Protein AF-A0A392MW64-F1 (afdb_monomer)

Sequence (154 aa):
MSSFEIVGFTSTEKTFNVGDTTLMNNVAEVFPTTAALVCRFHVKKNVTTKCKLYCKVKDGEKVKQTDVWKNVMNSVEDVLDSPNEEAYVDVVVQFRKVCKKWPRFFSYVEETVLDTDKERVGNVWTDKFMHMGNITTNRAESSHGELKKILVRR

Secondary structure (DSSP, 8-state):
----------SSS-EEE---HHHHHHHHHH-TT-EEEPPHHHHHHHHHHHHHHH-PPPTT--S-HHHHHHHHHHHHHHHHT-SSHHHHHHHHHHHHHHGGG-HHHHHHHIIIIIITTHHHHSHHHHTTS--TT----HHHHHHHHHHHHHHS--

pLDDT: mean 74.95, std 20.6, range [25.34, 97.0]

InterPro domains:
  IPR052579 Zinc finger SWIM domain-containing protein [PTHR31569] (21-151)

Nearest PDB structures (foldseek):
  5d92-assembly2_B  TM=2.514E-01  e=7.033E+00  Archaeoglobus fulgidus DSM 4304
  5d92-assembly1_A  TM=2.517E-01  e=9.480E+00  Archaeoglobus fulgidus DSM 4304

Mean predicted aligned error: 11.79 Å

Organism: NCBI:txid97028

Foldseek 3Di:
DPDDDAQDDDPPAREGADPDPVVVVVCCVVRVRYQHAHQPVVVLVVLLVVCLVQVDDDPPDPDDSVVLSVVLSVLVVQLQAQQAPVSNVVSLVVSCVSCVVRVVSVVCCCVPPVPPHVLRRHCNNPVVDPCVPRRHCVVVVVVVVVVCVVVVPD

Structure (mmCIF, N/CA/C/O backbone):
data_AF-A0A392MW64-F1
#
_entry.id   AF-A0A392MW64-F1
#
loop_
_atom_site.group_PDB
_atom_site.id
_atom_site.type_symbol
_atom_site.label_atom_id
_atom_site.label_alt_id
_atom_site.label_comp_id
_atom_site.label_asym_id
_atom_site.label_entity_id
_atom_site.label_seq_id
_atom_site.pdbx_PDB_ins_code
_atom_site.Cartn_x
_atom_site.Cartn_y
_atom_site.Cartn_z
_atom_site.occupancy
_atom_site.B_iso_or_equiv
_atom_site.auth_seq_id
_atom_site.auth_comp_id
_atom_site.auth_asym_id
_atom_site.auth_atom_id
_atom_site.pdbx_PDB_model_num
ATO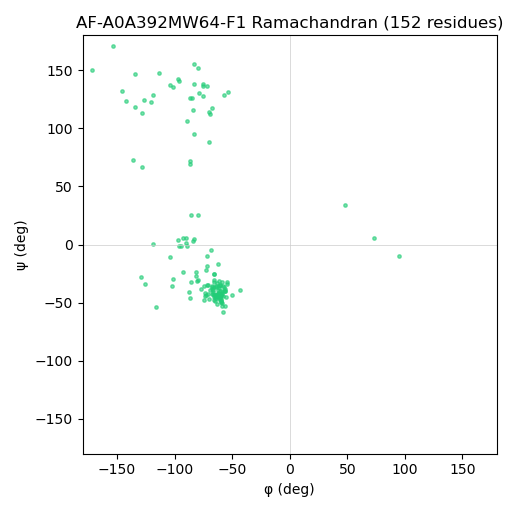M 1 N N . MET A 1 1 ? -11.658 11.240 -22.421 1.00 25.34 1 MET A N 1
ATOM 2 C CA . MET A 1 1 ? -10.424 11.096 -23.220 1.00 25.34 1 MET A CA 1
ATOM 3 C C . MET A 1 1 ? -9.298 10.732 -22.273 1.00 25.34 1 MET A C 1
ATOM 5 O O . MET A 1 1 ? -8.987 11.530 -21.396 1.00 25.34 1 MET A O 1
ATOM 9 N N . SER A 1 2 ? -8.798 9.501 -22.385 1.00 27.06 2 SER A N 1
ATOM 10 C CA . SER A 1 2 ? -7.570 9.057 -21.720 1.00 27.06 2 SER A CA 1
ATOM 11 C C . SER A 1 2 ? -6.413 9.788 -22.405 1.00 27.06 2 SER A C 1
ATOM 13 O O . SER A 1 2 ? -6.225 9.628 -23.610 1.00 27.06 2 SER A O 1
ATOM 15 N N . SER A 1 3 ? -5.748 10.698 -21.692 1.00 26.33 3 SER A N 1
ATOM 16 C CA . SER A 1 3 ? -4.588 11.421 -22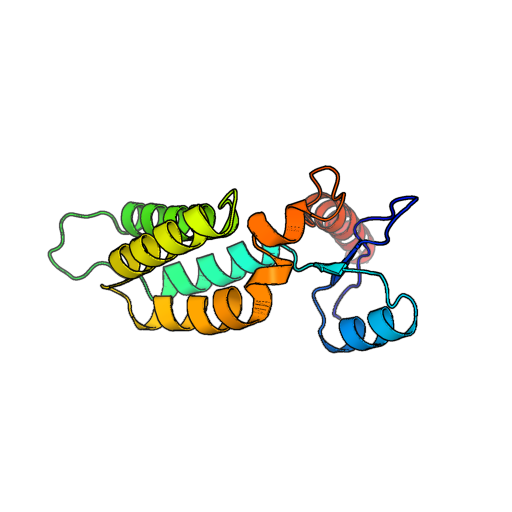.220 1.00 26.33 3 SER A CA 1
ATOM 17 C C . SER A 1 3 ? -3.337 10.583 -21.971 1.00 26.33 3 SER A C 1
ATOM 19 O O . SER A 1 3 ? -3.074 10.182 -20.840 1.00 26.33 3 SER A O 1
ATOM 21 N N . PHE A 1 4 ? -2.595 10.332 -23.044 1.00 35.59 4 PHE A N 1
ATOM 22 C CA . PHE A 1 4 ? -1.309 9.644 -23.077 1.00 35.59 4 PHE A CA 1
ATOM 23 C C . PHE A 1 4 ? -0.193 10.561 -22.556 1.00 35.59 4 PHE A C 1
ATOM 25 O O . PHE A 1 4 ? -0.117 11.700 -23.009 1.00 35.59 4 PHE A O 1
ATOM 32 N N . GLU A 1 5 ? 0.719 10.065 -21.709 1.00 34.53 5 GLU A N 1
ATOM 33 C CA . GLU A 1 5 ? 2.013 10.721 -21.445 1.00 34.53 5 GLU A CA 1
ATOM 34 C C . GLU A 1 5 ? 3.139 9.686 -21.290 1.00 34.53 5 GLU A C 1
ATOM 36 O O . GLU A 1 5 ? 3.084 8.794 -20.447 1.00 34.53 5 GLU A O 1
ATOM 41 N N . ILE A 1 6 ? 4.180 9.817 -22.117 1.00 41.06 6 ILE A N 1
ATOM 42 C CA . ILE A 1 6 ? 5.451 9.094 -21.992 1.00 41.06 6 ILE A CA 1
ATOM 43 C C . ILE A 1 6 ? 6.320 9.878 -21.005 1.00 41.06 6 ILE A C 1
ATOM 45 O O . ILE A 1 6 ? 6.684 11.019 -21.276 1.00 41.06 6 ILE A O 1
ATOM 49 N N . VAL A 1 7 ? 6.642 9.283 -19.854 1.00 42.44 7 VAL A N 1
ATOM 50 C CA . VAL A 1 7 ? 7.286 10.004 -18.736 1.00 42.44 7 VAL A CA 1
ATOM 51 C C . VAL A 1 7 ? 8.818 9.858 -18.699 1.00 42.44 7 VAL A C 1
ATOM 53 O O . VAL A 1 7 ? 9.462 10.501 -17.876 1.00 42.44 7 VAL A O 1
ATOM 56 N N . GLY A 1 8 ? 9.455 9.115 -19.611 1.00 37.81 8 GLY A N 1
ATOM 57 C CA . GLY A 1 8 ? 10.921 9.067 -19.676 1.00 37.81 8 GLY A CA 1
ATOM 58 C C . GLY A 1 8 ? 11.488 8.338 -20.893 1.00 37.81 8 GLY A C 1
ATOM 59 O O . GLY A 1 8 ? 10.875 7.418 -21.421 1.00 37.81 8 GLY A O 1
ATOM 60 N N . PHE A 1 9 ? 12.671 8.766 -21.337 1.00 32.84 9 PHE A N 1
ATOM 61 C CA . PHE A 1 9 ? 13.500 8.092 -22.338 1.00 32.84 9 PHE A CA 1
ATOM 62 C C . PHE A 1 9 ? 14.935 8.083 -21.807 1.00 32.84 9 PHE A C 1
ATOM 64 O O . PHE A 1 9 ? 15.495 9.155 -21.575 1.00 32.84 9 PHE A O 1
ATOM 71 N N . THR A 1 10 ? 15.529 6.906 -21.588 1.00 35.16 10 THR A N 1
ATOM 72 C CA . THR A 1 10 ? 16.965 6.800 -21.284 1.00 35.16 10 THR A CA 1
ATOM 73 C C . THR A 1 10 ? 17.689 6.080 -22.414 1.00 35.16 10 THR A C 1
ATOM 75 O O . THR A 1 10 ? 17.115 5.240 -23.105 1.00 35.16 10 THR A O 1
ATOM 78 N N . SER A 1 11 ? 18.948 6.462 -22.638 1.00 30.38 11 SER A N 1
ATOM 79 C CA . SER A 1 11 ? 19.744 6.076 -23.809 1.00 30.38 11 SER A CA 1
ATOM 80 C C . SER A 1 11 ? 20.124 4.589 -23.866 1.00 30.38 11 SER A C 1
ATOM 82 O O . SER A 1 11 ? 20.728 4.174 -24.855 1.00 30.38 11 SER A O 1
ATOM 84 N N . THR A 1 12 ? 19.810 3.792 -22.843 1.00 34.41 12 THR A N 1
ATOM 85 C CA . THR A 1 12 ? 20.241 2.388 -22.769 1.00 34.41 12 THR A CA 1
ATOM 86 C C . THR A 1 12 ? 19.105 1.410 -22.476 1.00 34.41 12 THR A C 1
ATOM 88 O O . THR A 1 12 ? 19.158 0.307 -23.002 1.00 34.41 12 THR A O 1
ATOM 91 N N . GLU A 1 13 ? 18.029 1.815 -21.789 1.00 38.88 13 GLU A N 1
ATOM 92 C CA . GLU A 1 13 ? 16.788 1.031 -21.667 1.00 38.88 13 GLU A CA 1
ATOM 93 C C . GLU A 1 13 ? 15.563 1.961 -21.629 1.00 38.88 13 GLU A C 1
ATOM 95 O O . GLU A 1 13 ? 15.532 2.982 -20.932 1.00 38.88 13 GLU A O 1
ATOM 100 N N . LYS A 1 14 ? 14.543 1.642 -22.432 1.00 44.97 14 LYS A N 1
ATOM 101 C CA . LYS A 1 14 ? 13.296 2.415 -22.494 1.00 44.97 14 LYS A CA 1
ATOM 102 C C . LYS A 1 14 ? 12.452 2.014 -21.284 1.00 44.97 14 LYS A C 1
ATOM 104 O O . LYS A 1 14 ? 12.293 0.829 -21.033 1.00 44.97 14 LYS A O 1
ATOM 109 N N . THR A 1 15 ? 11.928 2.972 -20.526 1.00 41.28 15 THR A N 1
ATOM 110 C CA . THR A 1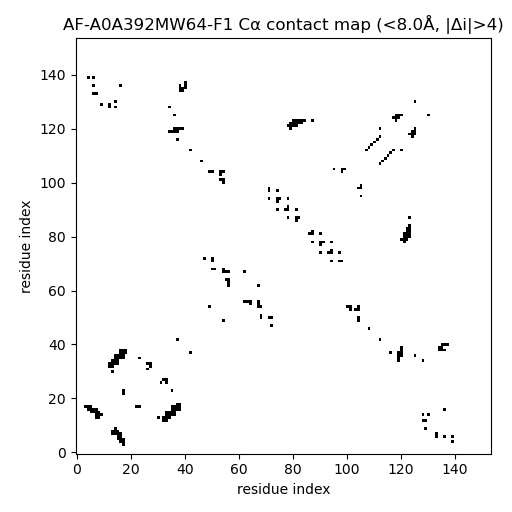 15 ? 10.989 2.740 -19.416 1.00 41.28 15 THR A CA 1
ATOM 111 C C . THR A 1 15 ? 9.757 3.610 -19.649 1.00 41.28 15 THR A C 1
ATOM 113 O O . THR A 1 15 ? 9.874 4.819 -19.842 1.00 41.28 15 THR A O 1
ATOM 116 N N . PHE A 1 16 ? 8.562 3.011 -19.683 1.00 51.28 16 PHE A N 1
ATOM 117 C CA . PHE A 1 16 ? 7.308 3.738 -19.921 1.00 51.28 16 PHE A CA 1
ATOM 118 C C . PHE A 1 16 ? 6.383 3.589 -18.713 1.00 51.28 16 PHE A C 1
ATOM 120 O O . PHE A 1 16 ? 6.095 2.476 -18.290 1.00 51.28 16 PHE A O 1
ATOM 127 N N . ASN A 1 17 ? 5.877 4.706 -18.185 1.00 49.91 17 ASN A N 1
ATOM 128 C CA . ASN A 1 17 ? 4.786 4.696 -17.211 1.00 49.91 17 ASN A CA 1
ATOM 129 C C . ASN A 1 17 ? 3.457 4.748 -17.973 1.00 49.91 17 ASN A C 1
ATOM 131 O O . ASN A 1 17 ? 3.120 5.797 -18.518 1.00 49.91 17 ASN A O 1
ATOM 135 N N . VAL A 1 18 ? 2.717 3.639 -18.046 1.00 51.72 18 VAL A N 1
ATOM 136 C CA . VAL A 1 18 ? 1.485 3.542 -18.855 1.00 51.72 18 VAL A CA 1
ATOM 137 C C . VAL A 1 18 ? 0.297 3.194 -17.960 1.00 51.72 18 VAL A C 1
ATOM 139 O O . VAL A 1 18 ? 0.314 2.188 -17.264 1.00 51.72 18 VAL A O 1
ATOM 142 N N . GLY A 1 19 ? -0.742 4.034 -17.972 1.00 48.91 19 GLY A N 1
ATOM 143 C CA . GLY A 1 19 ? -1.977 3.828 -17.199 1.00 48.91 19 GLY A CA 1
ATOM 144 C C . GLY A 1 19 ? -3.098 3.095 -17.949 1.00 48.91 19 GLY A C 1
ATOM 145 O O . GLY A 1 19 ? -4.208 3.023 -17.432 1.00 48.91 19 GLY A O 1
ATOM 146 N N . ASP A 1 20 ? -2.838 2.606 -19.165 1.00 52.94 20 ASP A N 1
ATOM 147 C CA . ASP A 1 20 ? -3.829 2.006 -20.067 1.00 52.94 20 ASP A CA 1
ATOM 148 C C . ASP A 1 20 ? -3.358 0.627 -20.568 1.00 52.94 20 ASP A C 1
ATOM 150 O O . ASP A 1 20 ? -2.375 0.515 -21.306 1.00 52.94 20 ASP A O 1
ATOM 154 N N . THR A 1 21 ? -4.057 -0.434 -20.155 1.00 54.44 21 THR A N 1
ATOM 155 C CA . THR A 1 21 ? -3.686 -1.841 -20.392 1.00 54.44 21 THR A CA 1
ATOM 156 C C . THR A 1 21 ? -3.602 -2.194 -21.877 1.00 54.44 21 THR A C 1
ATOM 158 O O . THR A 1 21 ? -2.733 -2.964 -22.281 1.00 54.44 21 THR A O 1
ATOM 161 N N . THR A 1 22 ? -4.460 -1.604 -22.713 1.00 54.50 22 THR A N 1
ATOM 162 C CA . THR A 1 22 ? -4.457 -1.843 -24.165 1.00 54.50 22 THR A CA 1
ATOM 163 C C . THR A 1 22 ? -3.185 -1.333 -24.835 1.00 54.50 22 THR A C 1
ATOM 165 O O . THR A 1 22 ? -2.694 -1.938 -25.785 1.00 54.50 22 THR A O 1
ATOM 168 N N . LEU A 1 23 ? -2.607 -0.252 -24.314 1.00 55.00 23 LEU A N 1
ATOM 169 C CA . LEU A 1 23 ? -1.373 0.310 -24.844 1.00 55.00 23 LEU A CA 1
ATOM 170 C C . LEU A 1 23 ? -0.134 -0.448 -24.360 1.00 55.00 23 LEU A C 1
ATOM 172 O O . LEU A 1 23 ? 0.838 -0.535 -25.104 1.00 55.00 23 LEU A O 1
ATOM 176 N N . MET A 1 24 ? -0.162 -1.023 -23.153 1.00 56.53 24 MET A N 1
ATOM 177 C CA . MET A 1 24 ? 0.952 -1.835 -22.641 1.00 56.53 24 MET A CA 1
ATOM 178 C C . MET A 1 24 ? 1.282 -2.996 -23.588 1.00 56.53 24 MET A C 1
ATOM 180 O O . MET A 1 24 ? 2.455 -3.264 -23.836 1.00 56.53 24 MET A O 1
ATOM 184 N N . ASN A 1 25 ? 0.255 -3.615 -24.177 1.00 58.66 25 ASN A N 1
ATOM 185 C CA . ASN A 1 25 ? 0.421 -4.692 -25.153 1.00 58.66 25 ASN A CA 1
ATOM 186 C C . ASN A 1 25 ? 1.085 -4.197 -26.452 1.00 58.66 25 ASN A C 1
ATOM 188 O O . ASN A 1 25 ? 2.019 -4.825 -26.940 1.00 58.66 25 ASN A O 1
ATOM 192 N N . ASN A 1 26 ? 0.676 -3.032 -26.962 1.00 55.19 26 ASN A N 1
ATOM 193 C CA . ASN A 1 26 ? 1.245 -2.454 -28.188 1.00 55.19 26 ASN A CA 1
ATOM 194 C C . ASN A 1 26 ? 2.677 -1.928 -27.979 1.00 55.19 26 ASN A C 1
ATOM 196 O O . ASN A 1 26 ? 3.519 -2.002 -28.869 1.00 55.19 26 ASN A O 1
ATOM 200 N N . VAL A 1 27 ? 2.981 -1.389 -26.796 1.00 56.06 27 VAL A N 1
ATOM 201 C CA . VAL A 1 27 ? 4.337 -0.939 -26.444 1.00 56.06 27 VAL A CA 1
ATOM 202 C C . VAL A 1 27 ? 5.289 -2.128 -26.320 1.00 56.06 27 VAL A C 1
ATOM 204 O O . VAL A 1 27 ? 6.435 -2.012 -26.746 1.00 56.06 27 VAL A O 1
ATOM 207 N N . ALA A 1 28 ? 4.822 -3.270 -25.809 1.00 58.34 28 ALA A N 1
ATOM 208 C CA . ALA A 1 28 ? 5.604 -4.505 -25.781 1.00 58.34 28 ALA A CA 1
ATOM 209 C C . ALA A 1 28 ? 5.898 -5.053 -27.191 1.00 58.34 28 ALA A C 1
ATOM 211 O O . ALA A 1 28 ? 6.952 -5.641 -27.406 1.00 58.34 28 ALA A O 1
ATOM 212 N N . GLU A 1 29 ? 5.013 -4.820 -28.165 1.00 58.44 29 GLU A N 1
ATOM 213 C CA . GLU A 1 29 ? 5.236 -5.198 -29.567 1.00 58.44 29 GLU A CA 1
ATOM 214 C C . GLU A 1 29 ? 6.316 -4.329 -30.237 1.00 58.44 29 GLU A C 1
ATOM 216 O O . GLU A 1 29 ? 7.188 -4.836 -30.940 1.00 58.44 29 GLU A O 1
ATOM 221 N N . VAL A 1 30 ? 6.297 -3.015 -29.985 1.00 55.06 30 VAL A N 1
ATOM 222 C CA . VAL A 1 30 ? 7.211 -2.052 -30.629 1.00 55.06 30 VAL A CA 1
ATOM 223 C C . VAL A 1 30 ? 8.551 -1.926 -29.889 1.00 55.06 30 VAL A C 1
ATOM 225 O O . VAL A 1 30 ? 9.591 -1.694 -30.508 1.00 55.06 30 VAL A O 1
ATOM 228 N N . PHE A 1 31 ? 8.553 -2.083 -28.564 1.00 49.88 31 PHE A N 1
ATOM 229 C CA . PH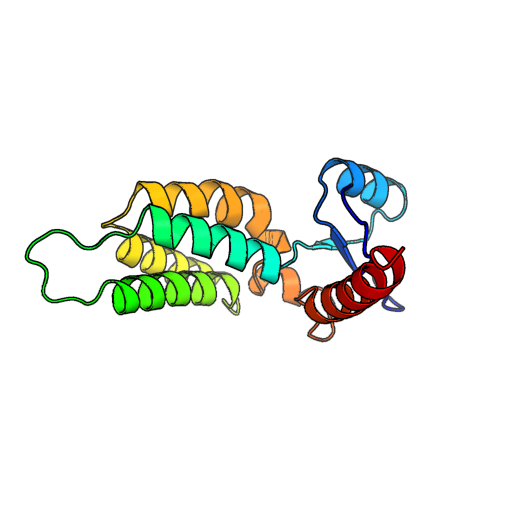E A 1 31 ? 9.737 -1.998 -27.708 1.00 49.88 31 PHE A CA 1
ATOM 230 C C . PHE A 1 31 ? 9.746 -3.134 -26.670 1.00 49.88 31 PHE A C 1
ATOM 232 O O . PHE A 1 31 ? 9.555 -2.872 -25.478 1.00 49.88 31 PHE A O 1
ATOM 239 N N . PRO A 1 32 ? 10.024 -4.380 -27.094 1.00 53.91 32 PRO A N 1
ATOM 240 C CA . PRO A 1 32 ? 9.905 -5.581 -26.256 1.00 53.91 32 PRO A CA 1
ATOM 241 C C . PRO A 1 32 ? 10.829 -5.598 -25.034 1.00 53.91 32 PRO A C 1
ATOM 243 O O . PRO A 1 32 ? 10.601 -6.356 -24.099 1.00 53.91 32 PRO A O 1
ATOM 246 N N . THR A 1 33 ? 11.859 -4.751 -25.016 1.00 48.59 33 THR A N 1
ATOM 247 C CA . THR A 1 33 ? 12.788 -4.599 -23.890 1.00 48.59 33 THR A CA 1
ATOM 248 C C . THR A 1 33 ? 12.355 -3.539 -22.875 1.00 48.59 33 THR A C 1
ATOM 250 O O . THR A 1 33 ? 13.077 -3.292 -21.914 1.00 48.59 33 THR A O 1
ATOM 253 N N . THR A 1 34 ? 11.205 -2.883 -23.066 1.00 55.00 34 THR A N 1
ATOM 254 C CA . THR A 1 34 ? 10.757 -1.827 -22.153 1.00 55.00 34 THR A CA 1
ATOM 255 C C . THR A 1 34 ? 10.009 -2.388 -20.952 1.00 55.00 34 THR A C 1
ATOM 257 O O . THR A 1 34 ? 8.966 -3.020 -21.108 1.00 55.00 34 THR A O 1
ATOM 260 N N . ALA A 1 35 ? 10.450 -2.032 -19.746 1.00 58.00 35 ALA A N 1
ATOM 261 C CA . ALA A 1 35 ? 9.628 -2.176 -18.552 1.00 58.00 35 ALA A CA 1
ATOM 262 C C . ALA A 1 35 ? 8.470 -1.160 -18.573 1.00 58.00 35 ALA A C 1
ATOM 264 O O . ALA A 1 35 ? 8.674 0.059 -18.516 1.00 58.00 35 ALA A O 1
ATOM 265 N N . ALA A 1 36 ? 7.242 -1.671 -18.665 1.00 65.88 36 ALA A N 1
ATOM 266 C CA . ALA A 1 36 ? 6.031 -0.883 -18.489 1.00 65.88 36 ALA A CA 1
ATOM 267 C C . ALA A 1 36 ? 5.729 -0.764 -16.986 1.00 65.88 36 ALA A C 1
ATOM 269 O O . ALA A 1 36 ? 5.152 -1.667 -16.378 1.00 65.88 36 ALA A O 1
ATOM 270 N N . LEU A 1 37 ? 6.182 0.333 -16.385 1.00 73.44 37 LEU A N 1
ATOM 271 C CA . LEU A 1 37 ? 5.995 0.635 -14.970 1.00 73.44 37 LEU A CA 1
ATOM 272 C C . LEU A 1 37 ? 4.620 1.270 -14.732 1.00 73.44 37 LEU A C 1
ATOM 274 O O . LEU A 1 37 ? 4.023 1.880 -15.625 1.00 73.44 37 LEU A O 1
ATOM 278 N N . VAL A 1 38 ? 4.108 1.135 -13.510 1.00 73.69 38 VAL A N 1
ATOM 279 C CA . VAL A 1 38 ? 2.857 1.778 -13.101 1.00 73.69 38 VAL A CA 1
ATOM 280 C C . VAL A 1 38 ? 3.184 3.010 -12.271 1.00 73.69 38 VAL A C 1
ATOM 282 O O . VAL A 1 38 ? 4.015 2.993 -11.365 1.00 73.69 38 VAL A O 1
ATOM 285 N N . CYS A 1 39 ? 2.490 4.111 -12.554 1.00 77.50 39 CYS A N 1
ATOM 286 C CA . CYS A 1 39 ? 2.712 5.344 -11.821 1.00 77.50 39 CYS A CA 1
ATOM 287 C C . CYS A 1 39 ? 2.266 5.223 -10.354 1.00 77.50 39 CYS A C 1
ATOM 289 O O . CYS A 1 39 ? 1.069 5.126 -10.054 1.00 77.50 39 CYS A O 1
ATOM 291 N N . ARG A 1 40 ? 3.219 5.367 -9.426 1.00 81.25 40 ARG A N 1
ATOM 292 C CA . ARG A 1 40 ? 2.960 5.317 -7.979 1.00 81.25 40 ARG A CA 1
ATOM 293 C C . ARG A 1 40 ? 1.969 6.364 -7.494 1.00 81.25 40 ARG A C 1
ATOM 295 O O . ARG A 1 40 ? 1.213 6.103 -6.563 1.00 81.25 40 ARG A O 1
ATOM 302 N N . PHE A 1 41 ? 1.935 7.538 -8.124 1.00 77.50 41 PHE A N 1
ATOM 303 C CA . PHE A 1 41 ? 0.977 8.582 -7.763 1.00 77.50 41 PHE A CA 1
ATOM 304 C C . PHE A 1 41 ? -0.469 8.109 -7.960 1.00 77.50 41 PHE A C 1
ATOM 306 O O . PHE A 1 41 ? -1.296 8.241 -7.054 1.00 77.50 41 PHE A O 1
ATOM 313 N N . HIS A 1 42 ? -0.762 7.496 -9.109 1.00 79.56 42 HIS A N 1
ATOM 314 C CA . HIS A 1 42 ? -2.087 6.962 -9.411 1.00 79.56 42 HIS A CA 1
ATOM 315 C C . HIS A 1 42 ? -2.454 5.788 -8.502 1.00 79.56 42 HIS A C 1
ATOM 317 O O . HIS A 1 42 ? -3.562 5.765 -7.960 1.00 79.56 42 HIS A O 1
ATOM 323 N N . VAL A 1 43 ? -1.511 4.874 -8.249 1.00 85.38 43 VAL A N 1
ATOM 324 C CA . VAL A 1 43 ? -1.708 3.768 -7.297 1.00 85.38 43 VAL A CA 1
ATOM 325 C C . VAL A 1 43 ? -2.028 4.315 -5.905 1.00 85.38 43 VAL A C 1
ATOM 327 O O . VAL A 1 43 ? -3.082 4.006 -5.348 1.00 85.38 43 VAL A O 1
ATOM 330 N N . LYS A 1 44 ? -1.197 5.220 -5.368 1.00 88.19 44 LYS A N 1
ATOM 331 C CA . LYS A 1 44 ? -1.400 5.838 -4.049 1.00 88.19 44 LYS A CA 1
ATOM 332 C C . LYS A 1 44 ? -2.731 6.581 -3.968 1.00 88.19 44 LYS A C 1
ATOM 334 O O . LYS A 1 44 ? -3.426 6.476 -2.955 1.00 88.19 44 LYS A O 1
ATOM 339 N N . LYS A 1 45 ? -3.142 7.287 -5.024 1.00 87.00 45 LYS A N 1
ATOM 340 C CA . LYS A 1 45 ? -4.443 7.973 -5.094 1.00 87.00 45 LYS A CA 1
ATOM 341 C C . LYS A 1 45 ? -5.620 6.992 -5.041 1.00 87.00 45 LYS A C 1
ATOM 343 O O . LYS A 1 45 ? -6.575 7.219 -4.288 1.00 87.00 45 LYS A O 1
ATOM 348 N N . ASN A 1 46 ? -5.543 5.891 -5.787 1.00 89.31 46 ASN A N 1
ATOM 349 C CA . ASN A 1 46 ? -6.576 4.855 -5.799 1.00 89.31 46 ASN A CA 1
ATOM 350 C C . ASN A 1 46 ? -6.669 4.149 -4.440 1.00 89.31 46 ASN A C 1
ATOM 352 O O . ASN A 1 46 ? -7.754 4.070 -3.854 1.00 89.31 46 ASN A O 1
ATOM 356 N N . VAL A 1 47 ? -5.528 3.736 -3.882 1.00 93.56 47 VAL A N 1
ATOM 357 C CA . VAL A 1 47 ? -5.450 3.100 -2.560 1.00 93.56 47 VAL A CA 1
ATOM 358 C C . VAL A 1 47 ? -5.945 4.045 -1.464 1.00 93.56 47 VAL A C 1
ATOM 360 O O . VAL A 1 47 ? -6.758 3.638 -0.639 1.00 93.56 47 VAL A O 1
ATOM 363 N N . THR A 1 48 ? -5.5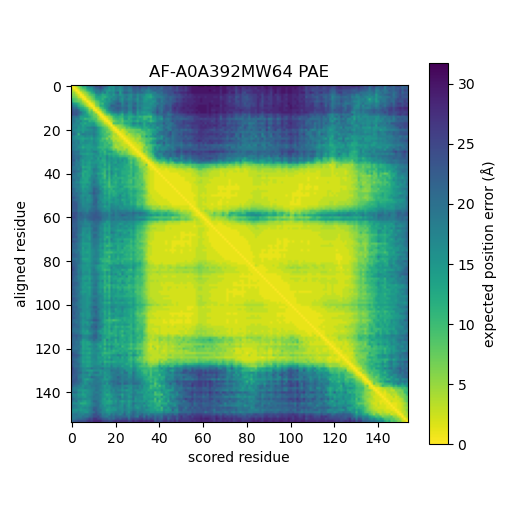74 5.330 -1.493 1.00 94.50 48 THR A N 1
ATOM 364 C CA . THR A 1 48 ? -6.062 6.335 -0.527 1.00 94.50 48 THR A CA 1
ATOM 365 C C . THR A 1 48 ? -7.584 6.455 -0.556 1.00 94.50 48 THR A C 1
ATOM 367 O O . THR A 1 48 ? -8.227 6.526 0.494 1.00 94.50 48 THR A O 1
ATOM 370 N N . THR A 1 49 ? -8.179 6.460 -1.752 1.00 94.38 49 THR A N 1
ATOM 371 C CA . THR A 1 49 ? -9.638 6.505 -1.918 1.00 94.38 49 THR A CA 1
ATOM 372 C C . THR A 1 49 ? -10.304 5.293 -1.263 1.00 94.38 49 THR A C 1
ATOM 374 O O . THR A 1 49 ? -11.264 5.451 -0.506 1.00 94.38 49 THR A O 1
ATOM 377 N N . LYS A 1 50 ? -9.773 4.084 -1.484 1.00 96.50 50 LYS A N 1
ATOM 378 C CA . LYS A 1 50 ? -10.308 2.856 -0.874 1.00 96.50 50 LYS A CA 1
ATOM 379 C C . LYS A 1 50 ? -10.034 2.763 0.627 1.00 96.50 50 LYS A C 1
ATOM 381 O O . LYS A 1 50 ? -10.914 2.327 1.363 1.00 96.50 50 LYS A O 1
ATOM 386 N N . CYS A 1 51 ? -8.889 3.250 1.101 1.00 96.38 51 CYS A N 1
ATOM 387 C CA . CYS A 1 51 ? -8.561 3.343 2.525 1.00 96.38 51 CYS A CA 1
ATOM 388 C C . CYS A 1 51 ? -9.587 4.217 3.254 1.00 96.38 51 CYS A C 1
ATOM 390 O O . CYS A 1 51 ? -10.203 3.788 4.227 1.00 96.38 51 CYS A O 1
ATOM 392 N N . LYS A 1 52 ? -9.883 5.411 2.727 1.00 95.19 52 LYS A N 1
ATOM 393 C CA . LYS A 1 52 ? -10.907 6.294 3.308 1.00 95.19 52 LYS A CA 1
ATOM 394 C C . LYS A 1 52 ? -12.301 5.672 3.310 1.00 95.19 52 LYS A C 1
ATOM 396 O O . LYS A 1 52 ? -13.089 5.986 4.204 1.00 95.19 52 LYS A O 1
ATOM 401 N N . LEU A 1 53 ? -12.613 4.829 2.327 1.00 95.75 53 LEU A N 1
ATOM 402 C CA . LEU A 1 53 ? -13.901 4.148 2.210 1.00 95.75 53 LEU A CA 1
ATOM 403 C C . LEU A 1 53 ? -14.042 2.997 3.217 1.00 95.75 53 LEU A C 1
ATOM 405 O O . LEU A 1 53 ? -15.064 2.914 3.893 1.00 95.75 53 LEU A O 1
ATOM 409 N N . TYR A 1 54 ? -13.030 2.135 3.330 1.00 95.56 54 TYR A N 1
ATOM 410 C CA . TYR A 1 54 ? -13.123 0.871 4.067 1.00 95.56 54 TYR A CA 1
ATOM 411 C C . TYR A 1 54 ? -12.495 0.905 5.465 1.00 95.56 54 TYR A C 1
ATOM 413 O O . TYR A 1 54 ? -12.968 0.202 6.358 1.00 95.56 54 TYR A O 1
ATOM 421 N N . CYS A 1 55 ? -11.469 1.727 5.690 1.00 95.31 55 CYS A N 1
ATOM 422 C CA . CYS A 1 55 ? -10.750 1.793 6.961 1.00 95.31 55 CYS A CA 1
ATOM 423 C C . CYS A 1 55 ? -11.434 2.765 7.924 1.00 95.31 55 CYS A C 1
ATOM 425 O O . CYS A 1 55 ? -10.952 3.878 8.142 1.00 95.31 55 CYS A O 1
ATOM 427 N N . LYS A 1 56 ? -12.597 2.377 8.459 1.00 94.38 56 LYS A N 1
ATOM 428 C CA . LYS A 1 56 ? -13.367 3.177 9.424 1.00 94.38 56 LYS A CA 1
ATOM 429 C C . LYS A 1 56 ? -13.092 2.757 10.868 1.00 94.38 56 LYS A C 1
ATOM 431 O O . LYS A 1 56 ? -12.919 1.569 11.149 1.00 94.38 56 LYS A O 1
ATOM 436 N N . VAL A 1 57 ? -13.054 3.740 11.762 1.00 92.94 57 VAL A N 1
ATOM 437 C CA . VAL A 1 57 ? -13.024 3.550 13.217 1.00 92.94 57 VAL A CA 1
ATOM 438 C C . VAL A 1 57 ? -14.423 3.156 13.689 1.00 92.94 57 VAL A C 1
ATOM 440 O O . VAL A 1 57 ? -15.409 3.704 13.200 1.00 92.94 57 VAL A O 1
ATOM 443 N N . LYS A 1 58 ? -14.517 2.186 14.604 1.00 89.31 58 LYS A N 1
ATOM 444 C CA . LYS A 1 58 ? -15.793 1.779 15.208 1.00 89.31 58 LYS A CA 1
ATOM 445 C C . LYS A 1 58 ? -16.207 2.746 16.317 1.00 89.31 58 LYS A C 1
ATOM 447 O O . LYS A 1 58 ? -15.350 3.318 16.991 1.00 89.31 58 LYS A O 1
ATOM 452 N N . ASP A 1 59 ? -17.511 2.865 16.544 1.00 79.75 59 ASP A N 1
ATOM 453 C CA . ASP A 1 59 ? -18.052 3.677 17.633 1.00 79.75 59 ASP A CA 1
ATOM 454 C C . ASP A 1 59 ? -17.489 3.221 18.989 1.00 79.75 59 ASP A C 1
ATOM 456 O O . ASP A 1 59 ? -17.483 2.033 19.317 1.00 79.75 59 ASP A O 1
ATOM 460 N N . GLY A 1 60 ? -16.971 4.178 19.762 1.00 80.00 60 GLY A N 1
ATOM 461 C CA . GLY A 1 60 ? -16.360 3.937 21.074 1.00 80.00 60 GLY A CA 1
ATOM 462 C C . GLY A 1 60 ? -14.836 3.758 21.076 1.00 80.00 60 GLY A C 1
ATOM 463 O O . GLY A 1 60 ? -14.230 3.800 22.148 1.00 80.00 60 GLY A O 1
ATOM 464 N N . GLU A 1 61 ? -14.178 3.626 19.920 1.00 87.50 61 GLU A N 1
ATOM 465 C CA . GLU A 1 61 ? -12.712 3.662 19.866 1.00 87.50 61 GLU A CA 1
ATOM 466 C C . GLU A 1 61 ? -12.200 5.107 20.034 1.00 87.50 61 GLU A C 1
ATOM 468 O O . GLU A 1 61 ? -12.580 6.018 19.301 1.00 87.50 61 GLU A O 1
ATOM 473 N N . LYS A 1 62 ? -11.275 5.329 20.978 1.00 89.62 62 LYS A N 1
ATOM 474 C CA . LYS A 1 62 ? -10.671 6.651 21.254 1.00 89.62 62 LYS A CA 1
ATOM 475 C C . LYS A 1 62 ? -9.555 7.036 20.268 1.00 89.62 62 LYS A C 1
ATOM 477 O O . LYS A 1 62 ? -8.659 7.800 20.620 1.00 89.62 62 LYS A O 1
ATOM 482 N N . VAL A 1 63 ? -9.571 6.489 19.053 1.00 91.75 63 VAL A N 1
ATOM 483 C CA . VAL A 1 63 ? -8.573 6.776 18.013 1.00 91.75 63 VAL A CA 1
ATOM 484 C C . VAL A 1 63 ? -9.169 7.705 16.965 1.00 91.75 63 VAL A C 1
ATOM 486 O O . VAL A 1 63 ? -10.306 7.529 16.530 1.00 91.75 63 VAL A O 1
ATOM 489 N N . LYS A 1 64 ? -8.405 8.711 16.530 1.00 94.19 64 LYS A N 1
ATOM 490 C CA . LYS A 1 64 ? -8.868 9.596 15.461 1.00 94.19 64 LYS A CA 1
ATOM 491 C C . LYS A 1 64 ? -8.848 8.845 14.136 1.00 94.19 64 LYS A C 1
ATOM 493 O O . LYS A 1 64 ? -7.860 8.209 13.770 1.00 94.19 64 LYS A O 1
ATOM 498 N N . GLN A 1 65 ? -9.914 9.013 13.363 1.00 94.38 65 GLN A N 1
ATOM 499 C CA . GLN A 1 65 ? -10.041 8.442 12.023 1.00 94.38 65 GLN A CA 1
ATOM 500 C C . GLN A 1 65 ? -8.871 8.818 11.093 1.00 94.38 65 GLN A C 1
ATOM 502 O O . GLN A 1 65 ? -8.450 8.014 10.261 1.00 94.38 65 GLN A O 1
ATOM 507 N N . THR A 1 66 ? -8.324 10.025 11.250 1.00 94.88 66 THR A N 1
ATOM 508 C CA . THR A 1 66 ? -7.163 10.506 10.491 1.00 94.88 66 THR A CA 1
ATOM 509 C C . THR A 1 66 ? -5.890 9.731 10.798 1.00 94.88 66 THR A C 1
ATOM 511 O O . THR A 1 66 ? -5.095 9.498 9.891 1.00 94.88 66 THR A O 1
ATOM 514 N N . ASP A 1 67 ? -5.696 9.328 12.052 1.00 95.12 67 ASP A N 1
ATOM 515 C CA . ASP A 1 67 ? -4.486 8.632 12.492 1.00 95.12 67 ASP A CA 1
ATOM 516 C C . ASP A 1 67 ? -4.508 7.184 12.001 1.00 95.12 67 ASP A C 1
ATOM 518 O O . ASP A 1 67 ? -3.492 6.670 11.540 1.00 95.12 67 ASP A O 1
ATOM 522 N N . VAL A 1 68 ? -5.699 6.576 11.962 1.00 95.38 68 VAL A N 1
ATOM 523 C CA . VAL A 1 68 ? -5.921 5.284 11.302 1.00 95.38 68 VAL A CA 1
ATOM 524 C C . VAL A 1 68 ? -5.547 5.340 9.823 1.00 95.38 68 VAL A C 1
ATOM 526 O O . VAL A 1 68 ? -4.783 4.496 9.362 1.00 95.38 68 VAL A O 1
ATOM 529 N N . TRP A 1 69 ? -6.044 6.330 9.074 1.00 96.50 69 TRP A N 1
ATOM 530 C CA . TRP A 1 69 ? -5.713 6.442 7.651 1.00 96.50 69 TRP A CA 1
ATOM 531 C C . TRP A 1 69 ? -4.222 6.652 7.421 1.00 96.50 69 TRP A C 1
ATOM 533 O O . TRP A 1 69 ? -3.665 6.009 6.539 1.00 96.50 69 TRP A O 1
ATOM 543 N N . LYS A 1 70 ? -3.574 7.513 8.216 1.00 96.31 70 LYS A N 1
ATOM 544 C CA . LYS A 1 70 ? -2.125 7.729 8.133 1.00 96.31 70 LYS A CA 1
ATOM 545 C C . LYS A 1 70 ? -1.357 6.437 8.390 1.00 96.31 70 LYS A C 1
ATOM 547 O O . LYS A 1 70 ? -0.532 6.069 7.571 1.00 96.31 70 LYS A O 1
ATOM 552 N N . ASN A 1 71 ? -1.672 5.721 9.468 1.00 96.25 71 ASN A N 1
ATOM 553 C CA . ASN A 1 71 ? -0.991 4.474 9.806 1.00 96.25 71 ASN A CA 1
ATOM 554 C C . ASN A 1 71 ? -1.148 3.409 8.708 1.00 96.25 71 ASN A C 1
ATOM 556 O O . ASN A 1 71 ? -0.177 2.767 8.324 1.00 96.25 71 ASN A O 1
ATOM 560 N N . VAL A 1 72 ? -2.361 3.248 8.168 1.00 96.56 72 VAL A N 1
ATOM 561 C CA . VAL A 1 72 ? -2.614 2.297 7.076 1.00 96.56 72 VAL A CA 1
ATOM 562 C C . VAL A 1 72 ? -1.881 2.713 5.800 1.00 96.56 72 VAL A C 1
ATOM 564 O O . VAL A 1 72 ? -1.248 1.875 5.169 1.00 96.56 72 VAL A O 1
ATOM 567 N N . MET A 1 73 ? -1.924 3.991 5.416 1.00 97.00 73 MET A N 1
ATOM 568 C CA . MET A 1 73 ? -1.241 4.451 4.202 1.00 97.00 73 MET A CA 1
ATOM 569 C C . MET A 1 73 ? 0.281 4.371 4.324 1.00 97.00 73 MET A C 1
ATOM 571 O O . MET A 1 73 ? 0.916 3.937 3.371 1.00 97.00 73 MET A O 1
ATOM 575 N N . ASN A 1 74 ? 0.848 4.681 5.493 1.00 96.56 74 ASN A N 1
ATOM 576 C CA . ASN A 1 74 ? 2.273 4.480 5.757 1.00 96.56 74 ASN A CA 1
ATOM 577 C C . ASN A 1 74 ? 2.656 3.008 5.569 1.00 96.56 74 ASN A C 1
ATOM 579 O O . ASN A 1 74 ? 3.606 2.724 4.860 1.00 96.56 74 ASN A O 1
ATOM 583 N N . SER A 1 75 ? 1.849 2.070 6.080 1.00 96.25 75 SER A N 1
ATOM 584 C CA . SER A 1 75 ? 2.128 0.641 5.887 1.00 96.25 75 SER A CA 1
ATOM 585 C C . SER A 1 75 ? 2.035 0.177 4.425 1.00 96.25 75 SER A C 1
ATOM 587 O O . SER A 1 75 ? 2.674 -0.801 4.063 1.00 96.25 75 SER A O 1
ATOM 589 N N . VAL A 1 76 ? 1.263 0.864 3.571 1.00 95.25 76 VAL A N 1
ATOM 590 C CA . VAL A 1 76 ? 1.272 0.616 2.117 1.00 95.25 76 VAL A CA 1
ATOM 591 C C . VAL A 1 76 ? 2.553 1.171 1.496 1.00 95.25 76 VAL A C 1
ATOM 593 O O . VAL A 1 76 ? 3.141 0.524 0.639 1.00 95.25 76 VAL A O 1
ATOM 596 N N . GLU A 1 77 ? 2.980 2.362 1.913 1.00 94.06 77 GLU A N 1
ATOM 597 C CA . GLU A 1 77 ? 4.224 2.978 1.438 1.00 94.06 77 GLU A CA 1
ATOM 598 C C . GLU A 1 77 ? 5.437 2.128 1.813 1.00 94.06 77 GLU A C 1
ATOM 600 O O . GLU A 1 77 ? 6.234 1.838 0.933 1.00 94.06 77 GLU A O 1
ATOM 605 N N . ASP A 1 78 ? 5.496 1.596 3.035 1.00 95.31 78 ASP A N 1
ATOM 606 C CA . ASP A 1 78 ? 6.560 0.682 3.464 1.00 95.31 78 ASP A CA 1
ATOM 607 C C . ASP A 1 78 ? 6.662 -0.554 2.543 1.00 95.31 78 ASP A C 1
ATOM 609 O O . ASP A 1 78 ? 7.760 -0.997 2.194 1.00 95.31 78 ASP A O 1
ATOM 613 N N . VAL A 1 79 ? 5.522 -1.116 2.110 1.00 94.81 79 VAL A N 1
ATOM 614 C CA . VAL A 1 79 ? 5.496 -2.250 1.163 1.00 94.81 79 VAL A CA 1
ATOM 615 C C . VAL A 1 79 ? 6.087 -1.836 -0.184 1.00 94.81 79 VAL A C 1
ATOM 617 O O . VAL A 1 79 ? 6.901 -2.557 -0.757 1.00 94.81 79 VAL A O 1
ATOM 620 N N . LEU A 1 80 ? 5.690 -0.672 -0.700 1.00 91.50 80 LEU A N 1
ATOM 621 C CA . LEU A 1 80 ? 6.186 -0.166 -1.979 1.00 91.50 80 LEU A CA 1
ATOM 622 C C . LEU A 1 80 ? 7.672 0.208 -1.909 1.00 91.50 80 LEU A C 1
ATOM 624 O O . LEU A 1 80 ? 8.401 0.000 -2.877 1.00 91.50 80 LEU A O 1
ATOM 628 N N . ASP A 1 81 ? 8.125 0.738 -0.779 1.00 91.88 81 ASP A N 1
ATOM 629 C CA . ASP A 1 81 ? 9.482 1.247 -0.572 1.00 91.88 81 ASP A CA 1
ATOM 630 C C . ASP A 1 81 ? 10.460 0.189 -0.054 1.00 91.88 81 ASP A C 1
ATOM 632 O O . ASP A 1 81 ? 11.620 0.496 0.225 1.00 91.88 81 ASP A O 1
ATOM 636 N N . SER A 1 82 ? 10.016 -1.066 0.043 1.00 92.38 82 SER A N 1
ATOM 637 C CA . SER A 1 82 ? 10.860 -2.174 0.473 1.00 92.38 82 SER A CA 1
ATOM 638 C C . SER A 1 82 ? 12.139 -2.252 -0.383 1.00 92.38 82 SER A C 1
ATOM 640 O O . SER A 1 82 ? 12.055 -2.199 -1.612 1.00 92.38 82 SER A O 1
ATOM 642 N N . PRO A 1 83 ? 13.330 -2.362 0.238 1.00 88.19 83 PRO A N 1
ATOM 643 C CA . PRO A 1 83 ? 14.606 -2.261 -0.477 1.00 88.19 83 PRO A CA 1
ATOM 644 C C . PRO A 1 83 ? 15.028 -3.563 -1.170 1.00 88.19 83 PRO A C 1
ATOM 646 O O . PRO A 1 83 ? 15.835 -3.541 -2.094 1.00 88.19 83 PRO A O 1
ATOM 649 N N . ASN A 1 84 ? 14.533 -4.710 -0.704 1.00 90.25 84 ASN A N 1
ATOM 650 C CA . ASN A 1 84 ? 14.828 -6.028 -1.260 1.00 90.25 84 ASN A CA 1
ATOM 651 C C . ASN A 1 84 ? 13.677 -7.010 -0.976 1.00 90.25 84 ASN A C 1
ATOM 653 O O . ASN A 1 84 ? 12.749 -6.695 -0.228 1.00 90.25 84 ASN A O 1
ATOM 657 N N . GLU A 1 85 ? 13.733 -8.194 -1.592 1.00 89.75 85 GLU A N 1
ATOM 658 C CA . GLU A 1 85 ? 12.669 -9.205 -1.497 1.00 89.75 85 GLU A CA 1
ATOM 659 C C . GLU A 1 85 ? 12.479 -9.739 -0.068 1.00 89.75 85 GLU A C 1
ATOM 661 O O . GLU A 1 85 ? 11.342 -9.954 0.347 1.00 89.75 85 GLU A O 1
ATOM 666 N N . GLU A 1 86 ? 13.556 -9.890 0.712 1.00 90.75 86 GLU A N 1
ATOM 667 C CA . GLU A 1 86 ? 13.477 -10.343 2.110 1.00 90.75 86 GLU A CA 1
ATOM 668 C C . GLU A 1 86 ? 12.698 -9.342 2.974 1.00 90.75 86 GLU A C 1
ATOM 670 O O . GLU A 1 86 ? 11.713 -9.701 3.621 1.00 90.75 86 GLU A O 1
ATOM 675 N N . ALA A 1 87 ? 13.075 -8.062 2.911 1.00 92.50 87 ALA A N 1
ATOM 676 C CA . ALA A 1 87 ? 12.384 -6.990 3.617 1.00 92.50 87 ALA A CA 1
ATOM 677 C C . ALA A 1 87 ? 10.925 -6.855 3.158 1.00 92.50 87 ALA A C 1
ATOM 679 O O . ALA A 1 87 ? 10.040 -6.628 3.981 1.00 92.50 87 ALA A O 1
ATOM 680 N N . TYR A 1 88 ? 10.653 -7.040 1.863 1.00 92.69 88 TYR A N 1
ATOM 681 C CA . TYR A 1 88 ? 9.293 -6.991 1.330 1.00 92.69 88 TYR A CA 1
ATOM 682 C C . TYR A 1 88 ? 8.383 -8.042 1.966 1.00 92.69 88 TYR A C 1
ATOM 684 O O . TYR A 1 88 ? 7.259 -7.721 2.354 1.00 92.69 88 TYR A O 1
ATOM 692 N N . VAL A 1 89 ? 8.855 -9.283 2.119 1.00 93.19 89 VAL A N 1
ATOM 693 C CA . VAL A 1 89 ? 8.065 -10.351 2.752 1.00 93.19 89 VAL A CA 1
ATOM 694 C C . VAL A 1 89 ? 7.685 -9.963 4.181 1.00 93.19 89 VAL A C 1
ATOM 696 O O . VAL A 1 89 ? 6.509 -10.042 4.552 1.00 93.19 89 VAL A O 1
ATOM 699 N N . ASP A 1 90 ? 8.648 -9.477 4.964 1.00 94.44 90 ASP A N 1
ATOM 700 C CA . ASP A 1 90 ? 8.410 -9.055 6.344 1.00 94.44 90 ASP A CA 1
ATOM 701 C C . ASP A 1 90 ? 7.429 -7.882 6.424 1.00 94.44 90 ASP A C 1
ATOM 703 O O . ASP A 1 90 ? 6.488 -7.897 7.230 1.00 94.44 90 ASP A O 1
ATOM 707 N N . VAL A 1 91 ? 7.598 -6.880 5.561 1.00 95.12 91 VAL A N 1
ATOM 708 C CA . VAL A 1 91 ? 6.738 -5.696 5.529 1.00 95.12 91 VAL A CA 1
ATOM 709 C C . VAL A 1 91 ? 5.317 -6.050 5.084 1.00 95.12 91 VAL A C 1
ATOM 711 O O . VAL A 1 91 ? 4.363 -5.575 5.701 1.00 95.12 91 VAL A O 1
ATOM 714 N N . VAL A 1 92 ? 5.128 -6.954 4.117 1.00 94.19 92 VAL A N 1
ATOM 715 C CA . VAL A 1 92 ? 3.793 -7.454 3.729 1.00 94.19 92 VAL A CA 1
ATOM 716 C C . VAL A 1 92 ? 3.110 -8.178 4.892 1.00 94.19 92 VAL A C 1
ATOM 718 O O . VAL A 1 92 ? 1.910 -7.993 5.128 1.00 94.19 92 VAL A O 1
ATOM 721 N N . VAL A 1 93 ? 3.855 -8.954 5.685 1.00 95.69 93 VAL A N 1
ATOM 722 C CA . VAL A 1 93 ? 3.315 -9.588 6.897 1.00 95.69 93 VAL A CA 1
ATOM 723 C C . VAL A 1 93 ? 2.863 -8.535 7.914 1.00 95.69 93 VAL A C 1
ATOM 725 O O . VAL A 1 93 ? 1.792 -8.685 8.514 1.00 95.69 93 VAL A O 1
ATOM 728 N N . GLN A 1 94 ? 3.629 -7.458 8.111 1.00 95.31 94 GLN A N 1
ATOM 729 C CA . GLN A 1 94 ? 3.217 -6.360 8.993 1.00 95.31 94 GLN A CA 1
ATOM 730 C C . GLN A 1 94 ? 2.010 -5.598 8.438 1.00 95.31 94 GLN A C 1
ATOM 732 O O . GLN A 1 94 ? 1.056 -5.353 9.178 1.00 95.31 94 GLN A O 1
ATOM 737 N N . PHE A 1 95 ? 1.986 -5.309 7.137 1.00 96.06 95 PHE A N 1
ATOM 738 C CA . PHE A 1 95 ? 0.854 -4.689 6.453 1.00 96.06 95 PHE A CA 1
ATOM 739 C C . PHE A 1 95 ? -0.438 -5.492 6.660 1.00 96.06 95 PHE A C 1
ATOM 741 O O . PHE A 1 95 ? -1.473 -4.937 7.045 1.00 96.06 95 PHE A O 1
ATOM 748 N N . ARG A 1 96 ? -0.372 -6.822 6.520 1.00 95.62 96 ARG A N 1
ATOM 749 C CA . ARG A 1 96 ? -1.503 -7.720 6.788 1.00 95.62 96 ARG A CA 1
ATOM 750 C C . ARG A 1 96 ? -1.979 -7.637 8.239 1.00 95.62 96 ARG A C 1
ATOM 752 O O . ARG A 1 96 ? -3.185 -7.638 8.492 1.00 95.62 96 ARG A O 1
ATOM 759 N N . LYS A 1 97 ? -1.059 -7.539 9.206 1.00 95.94 97 LYS A N 1
ATOM 760 C CA . LYS A 1 97 ? -1.406 -7.357 10.628 1.00 95.94 97 LYS A CA 1
ATOM 761 C C . LYS A 1 97 ? -2.095 -6.013 10.868 1.00 95.94 97 LYS A C 1
ATOM 763 O O . LYS A 1 97 ? -3.128 -5.991 11.539 1.00 95.94 97 LYS A O 1
ATOM 768 N N . VAL A 1 98 ? -1.582 -4.923 10.290 1.00 94.94 98 VAL A N 1
ATOM 769 C CA . VAL A 1 98 ? -2.187 -3.580 10.366 1.00 94.94 98 VAL A CA 1
ATOM 770 C C . VAL A 1 98 ? -3.600 -3.588 9.779 1.00 94.94 98 VAL A C 1
ATOM 772 O O . VAL A 1 98 ? -4.534 -3.060 10.385 1.00 94.94 98 VAL A O 1
ATOM 775 N N . CYS A 1 99 ? -3.789 -4.256 8.641 1.00 94.38 99 CYS A N 1
ATOM 776 C CA . CYS A 1 99 ? -5.071 -4.311 7.945 1.00 94.38 99 CYS A CA 1
ATOM 777 C C . CYS A 1 99 ? -6.032 -5.389 8.463 1.00 94.38 99 CYS A C 1
ATOM 779 O O . CYS A 1 99 ? -7.141 -5.503 7.943 1.00 94.38 99 CYS A O 1
ATOM 781 N N . LYS A 1 100 ? -5.684 -6.139 9.519 1.00 94.81 100 LYS A N 1
ATOM 782 C CA . LYS A 1 100 ? -6.527 -7.215 10.078 1.00 94.81 100 LYS A CA 1
ATOM 783 C C . LYS A 1 100 ? -7.943 -6.745 10.439 1.00 94.81 100 LYS A C 1
ATOM 785 O O . LYS A 1 100 ? -8.894 -7.515 10.331 1.00 94.81 100 LYS A O 1
ATOM 790 N N . LYS A 1 101 ? -8.096 -5.480 10.854 1.00 93.62 101 LYS A N 1
ATOM 791 C CA . LYS A 1 101 ? -9.402 -4.864 11.156 1.00 93.62 101 LYS A CA 1
ATOM 792 C C . LYS A 1 101 ? -10.243 -4.559 9.906 1.00 93.62 101 LYS A C 1
ATOM 794 O O . LYS A 1 101 ? -11.461 -4.443 10.020 1.00 93.62 101 LYS A O 1
ATOM 799 N N . TRP A 1 102 ? -9.617 -4.433 8.737 1.00 96.06 102 TRP A N 1
ATOM 800 C CA . TRP A 1 102 ? -10.246 -4.017 7.482 1.00 96.06 102 TRP A CA 1
ATOM 801 C C . TRP A 1 102 ? -9.926 -5.012 6.355 1.00 96.06 102 TRP A C 1
ATOM 803 O O . TRP A 1 102 ? -9.257 -4.654 5.384 1.00 96.06 102 TRP A O 1
ATOM 813 N N . PRO A 1 103 ? -10.427 -6.260 6.438 1.00 95.00 103 PRO A N 1
ATOM 814 C CA . PRO A 1 103 ? -10.107 -7.309 5.467 1.00 95.00 103 PRO A CA 1
ATOM 815 C C . PRO A 1 103 ? -10.484 -6.921 4.033 1.00 95.00 103 PRO A C 1
ATOM 817 O O . PRO A 1 103 ? -9.729 -7.186 3.111 1.00 95.00 103 PRO A O 1
ATOM 820 N N . ARG A 1 104 ? -11.590 -6.188 3.841 1.00 95.38 104 ARG A N 1
ATOM 821 C CA . ARG A 1 104 ? -12.004 -5.690 2.517 1.00 95.38 104 ARG A CA 1
ATOM 822 C C . ARG A 1 104 ? -10.999 -4.714 1.896 1.00 95.38 104 ARG A C 1
ATOM 824 O O . ARG A 1 104 ? -10.880 -4.657 0.677 1.00 95.38 104 ARG A O 1
ATOM 831 N N . PHE A 1 105 ? -10.314 -3.919 2.719 1.00 96.50 105 PHE A N 1
ATOM 832 C CA . PHE A 1 105 ? -9.247 -3.047 2.235 1.00 96.50 105 PHE A CA 1
ATOM 833 C C . PHE A 1 105 ? -8.003 -3.858 1.879 1.00 96.50 105 PHE A C 1
ATOM 835 O O . PHE A 1 105 ? -7.435 -3.635 0.816 1.00 96.50 105 PHE A O 1
ATOM 842 N N . PHE A 1 106 ? -7.628 -4.813 2.736 1.00 95.94 106 PHE A N 1
ATOM 843 C CA . PHE A 1 106 ? -6.502 -5.704 2.474 1.00 95.94 106 PHE A CA 1
ATOM 844 C C . PHE A 1 106 ? -6.677 -6.456 1.150 1.00 95.94 106 PHE A C 1
ATOM 846 O O . PHE A 1 106 ? -5.816 -6.316 0.294 1.00 95.94 106 PHE A O 1
ATOM 853 N N . SER A 1 107 ? -7.812 -7.133 0.933 1.00 95.00 107 SER A N 1
ATOM 854 C CA . SER A 1 107 ? -8.081 -7.865 -0.317 1.00 95.00 107 SER A CA 1
ATOM 855 C C . SER A 1 107 ? -8.004 -6.967 -1.549 1.00 95.00 107 SER A C 1
ATOM 857 O O . SER A 1 107 ? -7.424 -7.353 -2.551 1.00 95.00 107 SER A O 1
ATOM 859 N N . TYR A 1 108 ? -8.506 -5.728 -1.466 1.00 94.81 108 TYR A N 1
ATOM 860 C CA . TYR A 1 108 ? -8.360 -4.777 -2.568 1.00 94.81 108 TYR A CA 1
ATOM 861 C C . TYR A 1 108 ? -6.885 -4.493 -2.890 1.00 94.81 108 TYR A C 1
ATOM 863 O O . TYR A 1 108 ? -6.512 -4.490 -4.059 1.00 94.81 108 TYR A O 1
ATOM 871 N N . VAL A 1 109 ? -6.053 -4.219 -1.879 1.00 93.19 109 VAL A N 1
ATOM 872 C CA . VAL A 1 109 ? -4.626 -3.924 -2.098 1.00 93.19 109 VAL A CA 1
ATOM 873 C C . VAL A 1 109 ? -3.875 -5.169 -2.566 1.00 93.19 109 VAL A C 1
ATOM 875 O O . VAL A 1 109 ? -3.039 -5.061 -3.455 1.00 93.19 109 VAL A O 1
ATOM 878 N N . GLU A 1 110 ? -4.192 -6.334 -2.009 1.00 92.81 110 GLU A N 1
ATOM 879 C CA . GLU A 1 110 ? -3.628 -7.622 -2.412 1.00 92.81 110 GLU A CA 1
ATOM 880 C C . GLU A 1 110 ? -3.899 -7.882 -3.899 1.00 92.81 110 GLU A C 1
ATOM 882 O O . GLU A 1 110 ? -2.962 -7.907 -4.688 1.00 92.81 110 GLU A O 1
ATOM 887 N N . GLU A 1 111 ? -5.167 -7.892 -4.312 1.00 89.88 111 GLU A N 1
ATOM 888 C CA . GLU A 1 111 ? -5.565 -8.175 -5.696 1.00 89.88 111 GLU A CA 1
ATOM 889 C C . GLU A 1 111 ? -5.043 -7.125 -6.696 1.00 89.88 111 GLU A C 1
ATOM 891 O O . GLU A 1 111 ? -4.576 -7.467 -7.782 1.00 89.88 111 GLU A O 1
ATOM 896 N N . THR A 1 112 ? -5.123 -5.831 -6.359 1.00 84.94 112 THR A N 1
ATOM 897 C CA . THR A 1 112 ? -4.838 -4.748 -7.325 1.00 84.94 112 THR A CA 1
ATOM 898 C C . THR A 1 112 ? -3.401 -4.255 -7.322 1.00 84.94 112 THR A C 1
ATOM 900 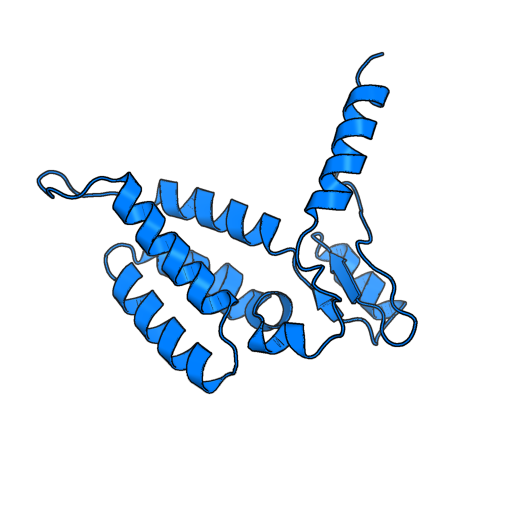O O . THR A 1 112 ? -2.966 -3.702 -8.324 1.00 84.94 112 THR A O 1
ATOM 903 N N . VAL A 1 113 ? -2.663 -4.422 -6.224 1.00 88.69 113 VAL A N 1
ATOM 904 C CA . VAL A 1 113 ? -1.288 -3.920 -6.101 1.00 88.69 113 VAL A CA 1
ATOM 905 C C . VAL A 1 113 ? -0.315 -5.077 -5.946 1.00 88.69 113 VAL A C 1
ATOM 907 O O . VAL A 1 113 ? 0.628 -5.165 -6.725 1.00 88.69 113 VAL A O 1
ATOM 910 N N . LEU A 1 114 ? -0.528 -5.966 -4.974 1.00 87.88 114 LEU A N 1
ATOM 911 C CA . LEU A 1 114 ? 0.466 -6.991 -4.634 1.00 87.88 114 LEU A CA 1
ATOM 912 C C . LEU A 1 114 ? 0.489 -8.149 -5.640 1.00 87.88 114 LEU A C 1
ATOM 914 O O . LEU A 1 114 ? 1.565 -8.628 -5.982 1.00 87.88 114 LEU A O 1
ATOM 918 N N . ASP A 1 115 ? -0.662 -8.575 -6.147 1.00 83.38 115 ASP A N 1
ATOM 919 C CA . ASP A 1 115 ? -0.744 -9.691 -7.091 1.00 83.38 115 ASP A CA 1
ATOM 920 C C . ASP A 1 115 ? -0.577 -9.226 -8.537 1.00 83.38 115 ASP A C 1
ATOM 922 O O . ASP A 1 115 ? 0.121 -9.866 -9.322 1.00 83.38 115 ASP A O 1
ATOM 926 N N . THR A 1 116 ? -1.193 -8.092 -8.882 1.00 80.88 116 THR A N 1
ATOM 927 C CA . THR A 1 116 ? -1.233 -7.604 -10.267 1.00 80.88 116 THR A CA 1
ATOM 928 C C . THR A 1 116 ? -0.017 -6.753 -10.632 1.00 80.88 116 THR A C 1
ATOM 930 O O . THR A 1 116 ? 0.570 -6.941 -11.696 1.00 80.88 116 THR A O 1
ATOM 933 N N . ASP A 1 117 ? 0.374 -5.814 -9.766 1.00 79.38 117 ASP A N 1
ATOM 934 C CA . ASP A 1 117 ? 1.281 -4.723 -10.142 1.00 79.38 117 ASP A CA 1
ATOM 935 C C . ASP A 1 117 ? 2.609 -4.704 -9.368 1.00 79.38 117 ASP A C 1
ATOM 937 O O . ASP A 1 117 ? 3.431 -3.829 -9.644 1.00 79.38 117 ASP A O 1
ATOM 941 N N . LYS A 1 118 ? 2.877 -5.644 -8.441 1.00 82.25 118 LYS A N 1
ATOM 942 C CA . LYS A 1 118 ? 4.051 -5.582 -7.536 1.00 82.25 118 LYS A CA 1
ATOM 943 C C . LYS A 1 118 ? 5.364 -5.329 -8.273 1.00 82.25 118 LYS A C 1
ATOM 945 O O . LYS A 1 118 ? 6.127 -4.454 -7.875 1.00 82.25 118 LYS A O 1
ATOM 950 N N . GLU A 1 119 ? 5.570 -6.005 -9.403 1.00 81.69 119 GLU A N 1
ATOM 951 C CA . GLU A 1 119 ? 6.804 -5.930 -10.192 1.00 81.69 119 GLU A CA 1
ATOM 952 C C . GLU A 1 119 ? 6.959 -4.598 -10.936 1.00 81.69 119 GLU A C 1
ATOM 954 O O . GLU A 1 119 ? 8.052 -4.229 -11.356 1.00 81.69 119 GLU A O 1
ATOM 959 N N . ARG A 1 120 ? 5.857 -3.860 -11.093 1.00 76.75 120 ARG A N 1
ATOM 960 C CA . ARG A 1 120 ? 5.776 -2.596 -11.831 1.00 76.75 120 ARG A CA 1
ATOM 961 C C . ARG A 1 120 ? 5.713 -1.377 -10.922 1.00 76.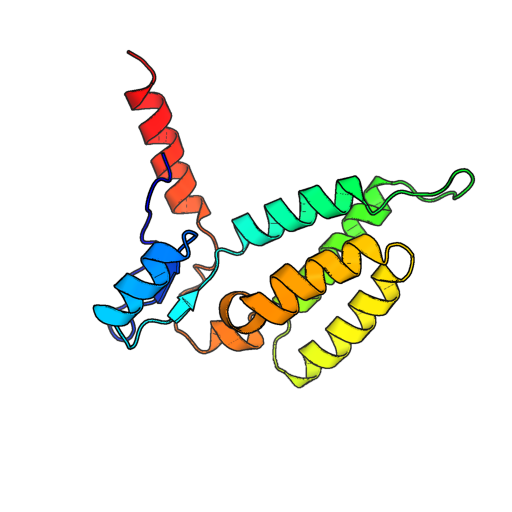75 120 ARG A C 1
ATOM 963 O O . ARG A 1 120 ? 5.798 -0.256 -11.424 1.0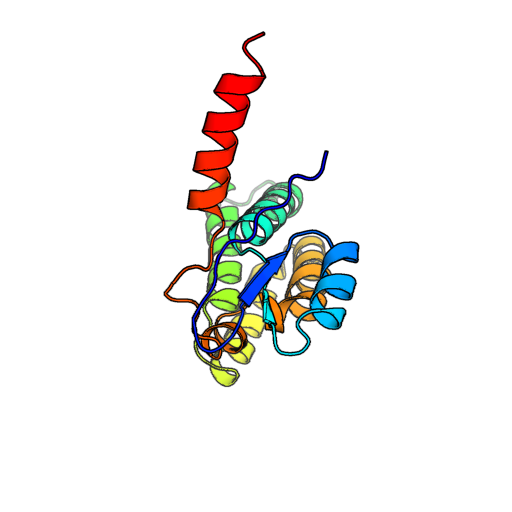0 76.75 120 ARG A O 1
ATOM 970 N N . VAL A 1 121 ? 5.512 -1.583 -9.620 1.00 80.50 121 VAL A N 1
ATOM 971 C CA . VAL A 1 121 ? 5.292 -0.503 -8.656 1.00 80.50 121 VAL A CA 1
ATOM 972 C C . VAL A 1 121 ? 6.254 -0.541 -7.473 1.00 80.50 121 VAL A C 1
ATOM 974 O O . VAL A 1 121 ? 6.605 0.535 -7.007 1.00 80.50 121 VAL A O 1
ATOM 977 N N . GLY A 1 122 ? 6.689 -1.707 -6.982 1.00 84.00 122 GLY A N 1
ATOM 978 C CA . GLY A 1 122 ? 7.547 -1.827 -5.793 1.00 84.00 122 GLY A CA 1
ATOM 979 C C . GLY A 1 122 ? 9.037 -1.633 -6.095 1.00 84.00 122 GLY A C 1
ATOM 980 O O . GLY A 1 122 ? 9.533 -2.193 -7.070 1.00 84.00 122 GLY A O 1
ATOM 981 N N . ASN A 1 123 ? 9.756 -0.898 -5.235 1.00 83.88 123 ASN A N 1
ATOM 982 C CA . ASN A 1 123 ? 11.171 -0.529 -5.432 1.00 83.88 123 ASN A CA 1
ATOM 983 C C . ASN A 1 123 ? 12.047 -1.766 -5.640 1.00 83.88 123 ASN A C 1
ATOM 985 O O . ASN A 1 123 ? 12.871 -1.792 -6.548 1.00 83.88 123 ASN A O 1
ATOM 989 N N . VAL A 1 124 ? 11.783 -2.835 -4.880 1.00 85.12 124 VAL A N 1
ATOM 990 C CA . VAL A 1 124 ? 12.426 -4.153 -5.026 1.00 85.12 124 VAL A CA 1
ATOM 991 C C . VAL A 1 124 ? 12.555 -4.606 -6.485 1.00 85.12 124 VAL A C 1
ATOM 993 O O . VAL A 1 124 ? 13.562 -5.204 -6.867 1.00 85.12 124 VAL A O 1
ATOM 996 N N . TRP A 1 125 ? 11.538 -4.339 -7.305 1.00 84.31 125 TRP A N 1
ATOM 997 C CA . TRP A 1 125 ? 11.508 -4.729 -8.712 1.00 84.31 125 TRP A CA 1
ATOM 998 C C . TRP A 1 125 ? 11.813 -3.567 -9.652 1.00 84.31 125 TRP A C 1
ATOM 1000 O O . TRP A 1 125 ? 12.476 -3.778 -10.667 1.00 84.31 125 TRP A O 1
ATOM 1010 N N . THR A 1 126 ? 11.369 -2.351 -9.327 1.00 79.94 126 THR A N 1
ATOM 1011 C CA . THR A 1 126 ? 11.514 -1.195 -10.219 1.00 79.94 126 THR A CA 1
ATOM 1012 C C . THR A 1 126 ? 12.903 -0.574 -10.192 1.00 79.94 126 THR A C 1
ATOM 1014 O O . THR A 1 126 ? 13.350 -0.093 -11.230 1.00 79.94 126 THR A O 1
ATOM 1017 N N . ASP A 1 127 ? 13.615 -0.634 -9.064 1.00 77.19 127 ASP A N 1
ATOM 1018 C CA . ASP A 1 127 ? 14.946 -0.024 -8.899 1.00 77.19 127 ASP A CA 1
ATOM 1019 C C . ASP A 1 127 ? 16.038 -0.784 -9.666 1.00 77.19 127 ASP A C 1
ATOM 1021 O O . ASP A 1 127 ? 17.153 -0.293 -9.841 1.00 77.19 127 ASP A O 1
ATOM 1025 N N . LYS A 1 128 ? 15.704 -1.973 -10.188 1.00 70.12 128 LYS A N 1
ATOM 1026 C CA . LYS A 1 128 ? 16.534 -2.711 -11.150 1.00 70.12 128 LYS A CA 1
ATOM 1027 C C . LYS A 1 128 ? 16.647 -1.971 -12.487 1.00 70.12 128 LYS A C 1
ATOM 1029 O O . LYS A 1 128 ? 17.627 -2.159 -13.201 1.00 70.12 128 LYS A O 1
ATOM 1034 N N . PHE A 1 129 ? 15.670 -1.127 -12.817 1.00 65.88 129 PHE A N 1
ATOM 1035 C CA . PHE A 1 129 ? 15.681 -0.295 -14.015 1.00 65.88 129 PHE A CA 1
ATOM 1036 C C . PHE A 1 129 ? 16.204 1.101 -13.680 1.00 65.88 129 PHE A C 1
ATOM 1038 O O . PHE A 1 129 ? 15.854 1.685 -12.658 1.00 65.88 129 PHE A O 1
ATOM 1045 N N . MET A 1 130 ? 17.006 1.699 -14.562 1.00 62.88 130 MET A N 1
ATOM 1046 C CA . MET A 1 130 ? 17.493 3.065 -14.357 1.00 62.88 130 MET A CA 1
ATOM 1047 C C . MET A 1 130 ? 16.346 4.080 -14.524 1.00 62.88 130 MET A C 1
ATOM 1049 O O . MET A 1 130 ? 16.113 4.607 -15.608 1.00 62.88 130 MET A O 1
ATOM 1053 N N . HIS A 1 131 ? 15.617 4.373 -13.446 1.00 60.16 131 HIS A N 1
ATOM 1054 C CA . HIS A 1 131 ? 14.467 5.286 -13.469 1.00 60.16 131 HIS A CA 1
ATOM 1055 C C . HIS A 1 131 ? 14.818 6.736 -13.080 1.00 60.16 131 HIS A C 1
ATOM 1057 O O . HIS A 1 131 ? 13.934 7.587 -13.089 1.00 60.16 131 HIS A O 1
ATOM 1063 N N . MET A 1 132 ? 16.081 7.050 -12.735 1.00 58.28 132 MET A N 1
ATOM 1064 C CA . MET A 1 132 ? 16.563 8.401 -12.351 1.00 58.28 132 MET A CA 1
ATOM 1065 C C . MET A 1 132 ? 15.667 9.117 -11.311 1.00 58.28 132 MET A C 1
ATOM 1067 O O . MET A 1 132 ? 15.474 10.331 -11.365 1.00 58.28 132 MET A O 1
ATOM 1071 N N . GLY A 1 133 ? 15.059 8.364 -10.385 1.00 55.31 133 GLY A N 1
ATOM 1072 C CA . GLY A 1 133 ? 14.108 8.897 -9.395 1.00 55.31 133 GLY A CA 1
ATOM 1073 C C . GLY A 1 133 ? 12.725 9.280 -9.950 1.00 55.31 133 GLY A C 1
ATOM 1074 O O . GLY A 1 133 ? 11.881 9.796 -9.220 1.00 55.31 133 GLY A O 1
ATOM 1075 N N . ASN A 1 134 ? 12.450 9.009 -11.226 1.00 53.69 134 ASN A N 1
ATOM 1076 C CA . ASN A 1 134 ? 11.204 9.354 -11.901 1.00 53.69 134 ASN A CA 1
ATOM 1077 C C . ASN A 1 134 ? 10.128 8.271 -11.711 1.00 53.69 134 ASN A C 1
ATOM 1079 O O . ASN A 1 134 ? 9.745 7.556 -12.634 1.00 53.69 134 ASN A O 1
ATOM 1083 N N . ILE A 1 135 ? 9.640 8.154 -10.477 1.00 55.53 135 ILE A N 1
ATOM 1084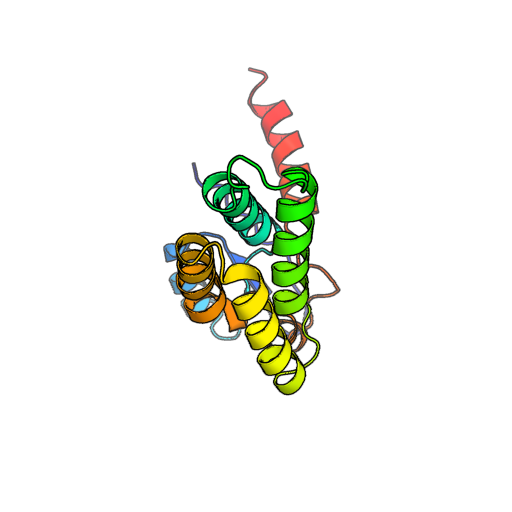 C CA . ILE A 1 135 ? 8.603 7.189 -10.068 1.00 55.53 135 ILE A CA 1
ATOM 1085 C C . ILE A 1 135 ? 7.188 7.807 -10.035 1.00 55.53 135 ILE A C 1
ATOM 1087 O O . ILE A 1 135 ? 6.219 7.167 -9.620 1.00 55.53 135 ILE A O 1
ATOM 1091 N N . THR A 1 136 ? 7.049 9.074 -10.452 1.00 50.97 136 THR A N 1
ATOM 1092 C CA . THR A 1 136 ? 5.791 9.842 -10.400 1.00 50.97 136 THR A CA 1
ATOM 1093 C C . THR A 1 136 ? 5.527 10.599 -11.707 1.00 50.97 136 THR A C 1
ATOM 1095 O O . THR A 1 136 ? 6.450 11.089 -12.344 1.00 50.97 136 THR A O 1
ATOM 1098 N N . THR A 1 137 ? 4.256 10.749 -12.095 1.00 53.34 137 THR A N 1
ATOM 1099 C CA . THR A 1 137 ? 3.801 11.533 -13.265 1.00 53.34 137 THR A CA 1
ATOM 1100 C C . THR A 1 137 ? 3.662 13.028 -12.968 1.00 53.34 137 THR A C 1
ATOM 1102 O O . THR A 1 137 ? 3.212 13.771 -13.828 1.00 53.34 137 THR A O 1
ATOM 1105 N N . ASN A 1 138 ? 4.043 13.509 -11.777 1.00 52.12 138 ASN A N 1
ATOM 1106 C CA . ASN A 1 138 ? 3.696 14.857 -11.298 1.00 52.12 138 ASN A CA 1
ATOM 1107 C C . ASN A 1 138 ? 4.169 15.985 -12.243 1.00 52.12 138 ASN A C 1
ATOM 1109 O O . ASN A 1 138 ? 3.456 16.961 -12.466 1.00 52.12 138 ASN A O 1
ATOM 1113 N N . ARG A 1 139 ? 5.345 15.837 -12.871 1.00 57.72 139 ARG A N 1
ATOM 1114 C CA . ARG A 1 139 ? 5.833 16.813 -13.868 1.00 57.72 139 ARG A CA 1
ATOM 1115 C C . ARG A 1 139 ? 4.970 16.822 -15.131 1.00 57.72 139 ARG A C 1
ATOM 1117 O O . ARG A 1 139 ? 4.659 17.893 -15.639 1.00 57.72 139 ARG A O 1
ATOM 1124 N N . ALA A 1 140 ? 4.566 15.644 -15.589 1.00 58.38 140 ALA A N 1
ATOM 1125 C CA . ALA A 1 140 ? 3.733 15.466 -16.769 1.00 58.38 140 ALA A CA 1
ATOM 1126 C C . ALA A 1 140 ? 2.298 15.979 -16.500 1.00 58.38 140 ALA A C 1
ATOM 1128 O O . ALA A 1 140 ? 1.810 16.870 -17.191 1.00 58.38 140 ALA A O 1
ATOM 1129 N N . GLU A 1 141 ? 1.704 15.612 -15.358 1.00 54.97 141 GLU A N 1
ATOM 1130 C CA . GLU A 1 141 ? 0.394 16.113 -14.922 1.00 54.97 141 GLU A CA 1
ATOM 1131 C C . GLU A 1 141 ? 0.355 17.632 -14.721 1.00 54.97 141 GLU A C 1
ATOM 1133 O O . GLU A 1 141 ? -0.664 18.261 -15.012 1.00 54.97 141 GLU A O 1
ATOM 1138 N N . SER A 1 142 ? 1.450 18.238 -14.252 1.00 59.69 142 SER A N 1
ATOM 1139 C CA . SER A 1 142 ? 1.570 19.694 -14.148 1.00 59.69 142 SER A CA 1
ATOM 1140 C C . SER A 1 142 ? 1.543 20.355 -15.530 1.00 59.69 142 SER A C 1
ATOM 1142 O O . SER A 1 142 ? 0.746 21.271 -15.747 1.00 59.69 142 SER A O 1
ATOM 1144 N N . SER A 1 143 ? 2.333 19.857 -16.487 1.00 60.16 143 SER A N 1
ATOM 1145 C CA . SER A 1 143 ? 2.330 20.350 -17.870 1.00 60.16 143 SER A CA 1
ATOM 1146 C C . SER A 1 143 ? 0.977 20.142 -18.557 1.00 60.16 143 SER A C 1
ATOM 1148 O O . SER A 1 143 ? 0.444 21.069 -19.168 1.00 60.16 143 SER A O 1
ATOM 1150 N N . HIS A 1 144 ? 0.362 18.971 -18.399 1.00 60.62 144 HIS A N 1
ATOM 1151 C CA . HIS A 1 144 ? -0.978 18.684 -18.905 1.00 60.62 144 HIS A CA 1
ATOM 1152 C C . HIS A 1 144 ? -2.056 19.554 -18.238 1.00 60.62 144 HIS A C 1
ATOM 1154 O O . HIS A 1 144 ? -3.001 19.993 -18.898 1.00 60.62 144 HIS A O 1
ATOM 1160 N N . GLY A 1 145 ? -1.917 19.847 -16.943 1.00 66.94 145 GLY A N 1
ATOM 1161 C CA . GLY A 1 145 ? -2.792 20.749 -16.200 1.00 66.94 145 GLY A CA 1
ATOM 1162 C C . GLY A 1 145 ? -2.762 22.175 -16.749 1.00 66.94 145 GLY A C 1
ATOM 1163 O O . GLY A 1 145 ? -3.821 22.768 -16.960 1.00 66.94 145 GLY A O 1
ATOM 1164 N N . GLU A 1 146 ? -1.575 22.706 -17.044 1.00 73.44 146 GLU A N 1
ATOM 1165 C CA . GLU A 1 146 ? -1.432 24.011 -17.700 1.00 73.44 146 GLU A CA 1
ATOM 1166 C C . GLU A 1 146 ? -2.002 24.002 -19.124 1.00 73.44 146 GLU A C 1
ATOM 1168 O O . GLU A 1 146 ? -2.775 24.892 -19.486 1.00 73.44 146 GLU A O 1
ATOM 1173 N N . LEU A 1 147 ? -1.737 22.952 -19.908 1.00 69.44 147 LEU A N 1
ATOM 1174 C CA . LEU A 1 147 ? -2.308 22.801 -21.250 1.00 69.44 147 LEU A CA 1
ATOM 1175 C C . LEU A 1 147 ? -3.842 22.767 -21.230 1.00 69.44 147 LEU A C 1
ATOM 1177 O O . LEU A 1 147 ? -4.481 23.437 -22.041 1.00 69.44 147 LEU A O 1
ATOM 1181 N N . LYS A 1 148 ? -4.462 22.065 -20.272 1.00 69.44 148 LYS A N 1
ATOM 1182 C CA . LYS A 1 148 ? -5.923 22.083 -20.093 1.00 69.44 148 LYS A CA 1
ATOM 1183 C C . LYS A 1 148 ? -6.449 23.475 -19.760 1.00 69.44 148 LYS A C 1
ATOM 1185 O O . LYS A 1 148 ? -7.465 23.872 -20.319 1.00 69.44 148 LYS A O 1
ATOM 1190 N N . LYS A 1 149 ? -5.777 24.235 -18.890 1.00 72.12 149 LYS A N 1
ATOM 1191 C CA . LYS A 1 149 ? -6.188 25.616 -18.569 1.00 72.12 149 LYS A CA 1
ATOM 1192 C C . LYS A 1 149 ? -6.153 26.527 -19.798 1.00 72.12 149 LYS A C 1
ATOM 1194 O O . LYS A 1 149 ? -7.007 27.401 -19.921 1.00 72.12 149 LYS A O 1
ATOM 1199 N N . ILE A 1 150 ? -5.188 26.322 -20.694 1.00 73.25 150 ILE A N 1
ATOM 1200 C CA . ILE A 1 150 ? -5.063 27.078 -21.947 1.00 73.25 150 ILE A CA 1
ATOM 1201 C C . ILE A 1 150 ? -6.155 26.664 -22.946 1.00 73.25 150 ILE A C 1
ATOM 1203 O O . ILE A 1 150 ? -6.779 27.523 -23.563 1.00 73.25 150 ILE A O 1
ATOM 1207 N N . LEU A 1 151 ? -6.415 25.361 -23.087 1.00 68.56 151 LEU A N 1
ATOM 1208 C CA . LEU A 1 151 ? -7.323 24.816 -24.104 1.00 68.56 151 LEU A CA 1
ATOM 1209 C C . LEU A 1 151 ? -8.812 24.892 -23.726 1.00 68.56 151 LEU A C 1
ATOM 1211 O O . LEU A 1 151 ? -9.651 24.967 -24.617 1.00 68.56 151 LEU A O 1
ATOM 1215 N N . VAL A 1 152 ? -9.153 24.897 -22.432 1.00 63.03 152 VAL A N 1
ATOM 1216 C CA . VAL A 1 152 ? -10.545 24.962 -21.929 1.00 63.03 152 VAL A CA 1
ATOM 1217 C C . VAL A 1 152 ? -11.033 26.414 -21.742 1.00 63.03 152 VAL A C 1
ATOM 1219 O O . VAL A 1 152 ? -12.183 26.648 -21.396 1.00 63.03 152 VAL A O 1
ATOM 1222 N N . ARG A 1 153 ? -10.187 27.420 -22.004 1.00 53.62 153 ARG A N 1
ATOM 1223 C CA . ARG A 1 153 ? -10.534 28.856 -21.955 1.00 53.62 153 ARG A CA 1
ATOM 1224 C C . ARG A 1 153 ? -11.149 29.411 -23.258 1.00 53.62 153 ARG A C 1
ATOM 1226 O O . ARG A 1 153 ? -11.031 30.609 -23.507 1.00 53.62 153 ARG A O 1
ATOM 1233 N N . ARG A 1 154 ? -11.786 28.580 -24.086 1.00 44.19 154 ARG A N 1
ATOM 1234 C CA . ARG A 1 154 ? -12.544 29.031 -25.267 1.00 44.19 154 ARG A CA 1
ATOM 1235 C C . ARG A 1 154 ? -14.038 28.874 -25.058 1.00 44.19 154 ARG A C 1
ATOM 1237 O O . ARG A 1 154 ? -14.437 27.772 -24.629 1.00 44.19 154 ARG A O 1
#

Radius of gyration: 17.8 Å; Cα contacts (8 Å, |Δi|>4): 155; chains: 1; bounding box: 38×39×52 Å

Solvent-accessible surface area (backbone atoms only — not comparable to full-atom values): 8943 Å² total; per-residue (Å²): 132,90,81,87,64,83,78,54,82,51,99,84,57,48,42,38,45,57,96,47,74,76,53,54,58,55,44,42,72,77,39,70,81,40,54,70,28,46,44,45,56,60,51,52,53,52,51,48,54,47,42,71,70,52,58,70,73,59,92,87,59,97,63,59,59,67,55,53,48,49,56,55,51,50,40,51,49,52,40,34,62,17,81,36,71,72,55,28,55,55,37,46,55,50,35,51,60,72,31,62,87,26,56,74,44,42,52,50,46,40,59,63,37,60,70,69,33,35,67,32,55,18,38,53,48,42,68,78,46,95,53,88,86,65,58,56,54,64,70,57,55,50,53,52,48,52,52,47,61,65,68,68,71,114